Protein AF-A0A7J0F1F8-F1 (afdb_monomer)

Structure (mmCIF, N/CA/C/O backbone):
data_AF-A0A7J0F1F8-F1
#
_entry.id   AF-A0A7J0F1F8-F1
#
loop_
_atom_site.group_PDB
_atom_site.id
_atom_site.type_symbol
_atom_site.label_atom_id
_atom_site.label_alt_id
_atom_site.label_comp_id
_atom_site.label_asym_id
_atom_site.label_entity_id
_atom_site.label_seq_id
_atom_site.pdbx_PDB_ins_code
_atom_site.Cartn_x
_atom_site.Cartn_y
_atom_site.Car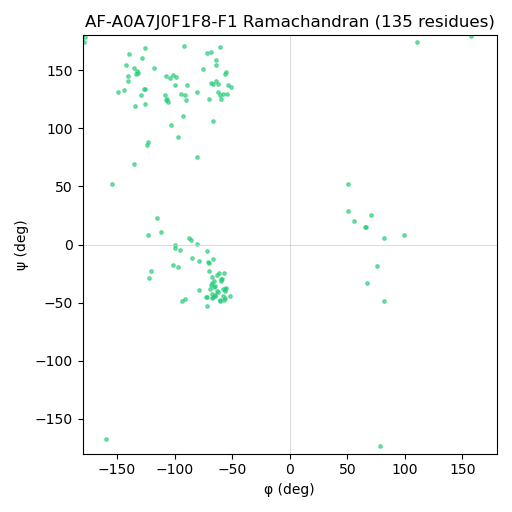tn_z
_atom_site.occupancy
_atom_site.B_iso_or_equiv
_atom_site.auth_seq_id
_atom_site.auth_comp_id
_atom_site.auth_asym_id
_atom_site.auth_atom_id
_atom_site.pdbx_PDB_model_num
ATOM 1 N N . MET A 1 1 ? -18.166 10.827 -2.303 1.00 47.97 1 MET A N 1
ATOM 2 C CA . MET A 1 1 ? -17.535 10.725 -0.967 1.00 47.97 1 MET A CA 1
ATOM 3 C C . MET A 1 1 ? -18.481 9.988 -0.042 1.00 47.97 1 MET A C 1
ATOM 5 O O . MET A 1 1 ? -19.527 10.533 0.296 1.00 47.97 1 MET A O 1
ATOM 9 N N . ASN A 1 2 ? -18.142 8.751 0.322 1.00 54.84 2 ASN A N 1
ATOM 10 C CA . ASN A 1 2 ? -18.871 8.015 1.351 1.00 54.84 2 ASN A CA 1
ATOM 11 C C . ASN A 1 2 ? -18.641 8.718 2.692 1.00 54.84 2 ASN A C 1
ATOM 13 O O . ASN A 1 2 ? -17.544 8.684 3.240 1.00 54.84 2 ASN A O 1
ATOM 17 N N . LYS A 1 3 ? -19.668 9.416 3.181 1.00 61.44 3 LYS A N 1
ATOM 18 C CA . LYS A 1 3 ? -19.647 10.124 4.464 1.00 61.44 3 LYS A CA 1
ATOM 19 C C . LYS A 1 3 ? -19.903 9.128 5.596 1.00 61.44 3 LYS A C 1
ATOM 21 O O . LYS A 1 3 ? -21.014 9.059 6.110 1.00 61.44 3 LYS A O 1
ATOM 26 N N . GLY A 1 4 ? -18.910 8.313 5.932 1.00 70.19 4 GLY A N 1
ATOM 27 C CA . GLY A 1 4 ? -18.932 7.562 7.188 1.00 70.19 4 GLY A CA 1
ATOM 28 C C . GLY A 1 4 ? -18.236 8.329 8.312 1.00 70.19 4 GLY A C 1
ATOM 29 O O . GLY A 1 4 ? -17.612 9.365 8.081 1.00 70.19 4 GLY A O 1
ATOM 30 N N . TYR A 1 5 ? -18.366 7.822 9.535 1.00 77.88 5 TYR A N 1
ATOM 31 C CA . TYR A 1 5 ? -17.696 8.380 10.707 1.00 77.88 5 TYR A CA 1
ATOM 32 C C . TYR A 1 5 ? -16.207 8.026 10.716 1.00 77.88 5 TYR A C 1
ATOM 34 O O . TYR A 1 5 ? -15.800 6.967 10.223 1.00 77.88 5 TYR A O 1
ATOM 42 N N . LYS A 1 6 ? -15.403 8.900 11.327 1.00 82.44 6 LYS A N 1
ATOM 43 C CA . LYS A 1 6 ? -14.001 8.613 11.640 1.00 82.44 6 LYS A CA 1
ATOM 44 C C . LYS A 1 6 ? -13.901 7.353 12.488 1.00 82.44 6 LYS A C 1
ATOM 46 O O . LYS A 1 6 ? -14.765 7.100 13.325 1.00 82.44 6 LYS A O 1
ATOM 51 N N . GLN A 1 7 ? -12.833 6.582 12.321 1.00 83.88 7 GLN A N 1
ATOM 52 C CA . GLN A 1 7 ? -12.625 5.303 13.005 1.00 83.88 7 GLN A CA 1
ATOM 53 C C . GLN A 1 7 ? -12.805 5.427 14.521 1.00 83.88 7 GLN A C 1
ATOM 55 O O . GLN A 1 7 ? -13.474 4.604 15.129 1.00 83.88 7 GLN A O 1
ATOM 60 N N . VAL A 1 8 ? -12.240 6.478 15.120 1.00 80.94 8 VAL A N 1
ATOM 61 C CA . VAL A 1 8 ? -12.278 6.713 16.574 1.00 80.94 8 VAL A CA 1
ATOM 62 C C . VAL A 1 8 ? -13.685 7.083 17.069 1.00 80.94 8 VAL A C 1
ATOM 64 O O . VAL A 1 8 ? -14.004 6.903 18.241 1.00 80.94 8 VAL A O 1
ATOM 67 N N . GLU A 1 9 ? -14.533 7.597 16.181 1.00 85.25 9 GLU A N 1
ATOM 68 C CA . GLU A 1 9 ? -15.872 8.102 16.495 1.00 85.25 9 GLU A CA 1
ATOM 69 C C . GLU A 1 9 ? -16.974 7.097 16.132 1.00 85.25 9 GLU A C 1
ATOM 71 O O . GLU A 1 9 ? -18.096 7.219 16.618 1.00 85.25 9 GLU A O 1
ATOM 76 N N . ALA A 1 10 ? -16.669 6.102 15.294 1.00 85.06 10 ALA A N 1
ATOM 77 C CA . ALA A 1 10 ? -17.667 5.233 14.683 1.00 85.06 10 ALA A CA 1
ATOM 78 C C . ALA A 1 10 ? -18.434 4.365 15.695 1.00 85.06 10 ALA A C 1
ATOM 80 O O . ALA A 1 10 ? -19.654 4.248 15.579 1.00 85.06 10 ALA A O 1
ATOM 81 N N . ALA A 1 11 ? -17.753 3.746 16.671 1.00 87.94 11 ALA A N 1
ATOM 82 C CA . ALA A 1 11 ? -18.395 2.816 17.608 1.00 87.94 11 ALA A CA 1
ATOM 83 C C . ALA A 1 11 ? -17.693 2.675 18.985 1.00 87.94 11 ALA A C 1
ATOM 85 O O . ALA A 1 11 ? -17.492 1.555 19.459 1.00 87.94 11 ALA A O 1
ATOM 86 N N . PRO A 1 12 ? -17.393 3.768 19.714 1.00 87.62 12 PRO A N 1
ATOM 87 C CA . PRO A 1 12 ? -16.544 3.732 20.917 1.00 87.62 12 PRO A CA 1
ATOM 88 C C . PRO A 1 12 ? -17.053 2.815 22.047 1.00 87.62 12 PRO A C 1
ATOM 90 O O . PRO A 1 12 ? -16.263 2.264 22.815 1.00 87.62 12 PRO A O 1
ATOM 93 N N . ILE A 1 13 ? -18.372 2.633 22.164 1.00 90.62 13 ILE A N 1
ATOM 94 C CA . ILE A 1 13 ? -18.974 1.727 23.156 1.00 90.62 13 ILE A CA 1
ATOM 95 C C . ILE A 1 13 ? -18.754 0.260 22.754 1.00 90.62 13 ILE A C 1
ATOM 97 O O . ILE A 1 13 ? -18.360 -0.553 23.592 1.00 90.62 13 ILE A O 1
ATOM 101 N N . LEU A 1 14 ? -18.971 -0.079 21.478 1.00 89.75 14 LEU A N 1
ATOM 102 C CA . LEU A 1 14 ? -18.782 -1.442 20.968 1.00 89.75 14 LEU A CA 1
ATOM 103 C C . LEU A 1 14 ? -17.299 -1.820 20.943 1.00 89.75 14 LEU A C 1
ATOM 105 O O . LEU A 1 14 ? -16.957 -2.929 21.346 1.00 89.75 14 LEU A O 1
ATOM 109 N N . ASP A 1 15 ? -16.417 -0.883 20.599 1.00 89.31 15 ASP A N 1
ATOM 110 C CA . ASP A 1 15 ? -14.963 -1.065 20.653 1.00 89.31 15 ASP A CA 1
ATOM 111 C C . ASP A 1 15 ? -14.490 -1.474 22.050 1.00 89.31 15 ASP A C 1
ATOM 113 O O . ASP A 1 15 ? -13.605 -2.318 22.203 1.00 89.31 15 ASP A O 1
ATOM 117 N N . ARG A 1 16 ? -15.108 -0.906 23.092 1.00 88.25 16 ARG A N 1
ATOM 118 C CA . ARG A 1 16 ? -14.771 -1.208 24.486 1.00 88.25 16 ARG A CA 1
ATOM 119 C C . ARG A 1 16 ? -15.373 -2.528 24.973 1.00 88.25 16 ARG A C 1
ATOM 121 O O . ARG A 1 16 ? -14.720 -3.244 25.732 1.00 88.25 16 ARG A O 1
ATOM 128 N N . ILE A 1 17 ? -16.608 -2.842 24.585 1.00 91.19 17 ILE A N 1
ATOM 129 C CA . ILE A 1 17 ? -17.352 -3.988 25.135 1.00 91.19 17 ILE A CA 1
ATOM 130 C C . ILE A 1 17 ? -17.130 -5.261 24.311 1.00 91.19 17 ILE A C 1
ATOM 132 O O . ILE A 1 17 ? -16.875 -6.319 24.879 1.00 91.19 17 ILE A O 1
ATOM 136 N N . VAL A 1 18 ? -17.225 -5.163 22.985 1.00 91.06 18 VAL A N 1
ATOM 137 C CA . VAL A 1 18 ? -17.231 -6.309 22.064 1.00 91.06 18 VAL A CA 1
ATOM 138 C C . VAL A 1 18 ? -15.823 -6.611 21.556 1.00 91.06 18 VAL A C 1
ATOM 140 O O . VAL A 1 18 ? -15.379 -7.757 21.609 1.00 91.06 18 VAL A O 1
ATOM 143 N N . PHE A 1 19 ? -15.100 -5.587 21.099 1.00 91.56 19 PHE A N 1
ATOM 144 C CA . PHE A 1 19 ? -13.833 -5.771 20.380 1.00 91.56 19 PHE A CA 1
ATOM 145 C C . PHE A 1 19 ? -12.584 -5.678 21.267 1.00 91.56 19 PHE A C 1
ATOM 147 O O . PHE A 1 19 ? -11.482 -5.977 20.811 1.00 91.56 19 PHE A O 1
ATOM 154 N N . SER A 1 20 ? -12.732 -5.359 22.557 1.00 89.62 20 SER A N 1
ATOM 155 C CA . SER A 1 20 ? -11.603 -5.245 23.493 1.00 89.62 20 SER A CA 1
ATOM 156 C C . SER A 1 20 ? -10.760 -6.516 23.573 1.00 89.62 20 SER A C 1
ATOM 158 O O . SER A 1 20 ? -9.538 -6.431 23.556 1.00 89.62 20 SER A O 1
ATOM 160 N N . LYS A 1 21 ? -11.378 -7.703 23.562 1.00 92.25 21 LYS A N 1
ATOM 161 C CA . LYS A 1 21 ? -10.637 -8.978 23.545 1.00 92.25 21 LYS A CA 1
ATOM 162 C C . LYS A 1 21 ? -9.781 -9.148 22.288 1.00 92.25 21 LYS A C 1
ATOM 164 O O . LYS A 1 21 ? -8.648 -9.608 22.387 1.00 92.25 21 LYS A O 1
ATOM 169 N N . VAL A 1 22 ? -10.308 -8.769 21.122 1.00 92.44 22 VAL A N 1
ATOM 170 C CA . VAL A 1 22 ? -9.575 -8.847 19.848 1.00 92.44 22 VAL A CA 1
ATOM 171 C C . VAL A 1 22 ? -8.425 -7.844 19.850 1.00 92.44 22 VAL A C 1
ATOM 173 O O . VAL A 1 22 ? -7.287 -8.207 19.558 1.00 92.44 22 VAL A O 1
ATOM 176 N N . LYS A 1 23 ? -8.685 -6.607 20.276 1.00 90.94 23 LYS A N 1
ATOM 177 C CA . LYS A 1 23 ? -7.660 -5.576 20.435 1.00 90.94 23 LYS A CA 1
ATOM 178 C C . LYS A 1 23 ? -6.524 -6.020 21.364 1.00 90.94 23 LYS A C 1
ATOM 180 O O . LYS A 1 23 ? -5.360 -5.872 21.002 1.00 90.94 23 LYS A O 1
ATOM 185 N N . GLU A 1 24 ? -6.839 -6.605 22.521 1.00 93.69 24 GLU A N 1
ATOM 186 C CA . GLU A 1 24 ? -5.831 -7.138 23.448 1.00 93.69 24 GLU A CA 1
ATOM 187 C C . GLU A 1 24 ? -5.068 -8.329 22.853 1.00 93.69 24 GLU A C 1
ATOM 189 O O . GLU A 1 24 ? -3.855 -8.415 23.026 1.00 93.69 24 GLU A O 1
ATOM 194 N N . SER A 1 25 ? -5.725 -9.198 22.073 1.00 93.88 25 SER A N 1
ATOM 195 C CA . SER A 1 25 ? -5.042 -10.307 21.384 1.00 93.88 25 SER A CA 1
ATOM 196 C C . SER A 1 25 ? -4.005 -9.841 20.350 1.00 93.88 25 SER A C 1
ATOM 198 O O . SER A 1 25 ? -3.019 -10.532 20.116 1.00 93.88 25 SER A O 1
ATOM 200 N N . LEU A 1 26 ? -4.186 -8.640 19.786 1.00 93.50 26 LEU A N 1
ATOM 201 C CA . LEU A 1 26 ? -3.226 -7.969 18.902 1.00 93.50 26 LEU A CA 1
ATOM 202 C C . LEU A 1 26 ? -2.185 -7.127 19.674 1.00 93.50 26 LEU A C 1
ATOM 204 O O . LEU A 1 26 ? -1.392 -6.416 19.061 1.00 93.50 26 LEU A O 1
ATOM 208 N N . GLY A 1 27 ? -2.181 -7.171 21.011 1.00 93.94 27 GLY A N 1
ATOM 209 C CA . GLY A 1 27 ? -1.240 -6.448 21.876 1.00 93.94 27 GLY A CA 1
ATOM 210 C C . GLY A 1 27 ? -1.770 -5.138 22.477 1.00 93.94 27 GLY A C 1
ATOM 211 O O . GLY A 1 27 ? -0.998 -4.370 23.050 1.00 93.94 27 GLY A O 1
ATOM 212 N N . GLY A 1 28 ? -3.061 -4.828 22.325 1.00 91.62 28 GLY A N 1
ATOM 213 C CA . GLY A 1 28 ? -3.764 -3.747 23.040 1.00 91.62 28 GLY A CA 1
ATOM 214 C C . GLY A 1 28 ? -3.478 -2.317 22.555 1.00 91.62 28 GLY A C 1
ATOM 215 O O . GLY A 1 28 ? -4.255 -1.396 22.815 1.00 91.62 28 GLY A O 1
ATOM 216 N N . LYS A 1 29 ? -2.380 -2.099 21.820 1.00 93.00 29 LYS A N 1
ATOM 217 C CA . LYS A 1 29 ? -1.906 -0.765 21.395 1.00 93.00 29 LYS A CA 1
ATOM 218 C C . LYS A 1 29 ? -1.745 -0.593 19.884 1.00 93.00 29 LYS A C 1
ATOM 220 O O . LYS A 1 29 ? -1.227 0.436 19.449 1.00 93.00 29 LYS A O 1
ATOM 225 N N . VAL A 1 30 ? -2.182 -1.563 19.083 1.00 93.88 30 VAL A N 1
ATOM 226 C CA . VAL A 1 30 ? -2.176 -1.439 17.619 1.00 93.88 30 VAL A CA 1
ATOM 227 C C . VAL A 1 30 ? -3.094 -0.291 17.203 1.00 93.88 30 VAL A C 1
ATOM 229 O O . VAL A 1 30 ? -4.222 -0.172 17.673 1.00 93.88 30 VAL A O 1
ATOM 232 N N . ARG A 1 31 ? -2.576 0.584 16.338 1.00 91.94 31 ARG A N 1
ATOM 233 C CA . ARG A 1 31 ? -3.291 1.757 15.801 1.00 91.94 31 ARG A CA 1
ATOM 234 C C . ARG A 1 31 ? -3.400 1.733 14.281 1.00 91.94 31 ARG A C 1
ATOM 236 O O . ARG A 1 31 ? -4.272 2.392 13.722 1.00 91.94 31 ARG A O 1
ATOM 243 N N . LEU A 1 32 ? -2.501 0.997 13.638 1.00 94.69 32 LEU A N 1
ATOM 244 C CA . LEU A 1 32 ? -2.341 0.927 12.200 1.00 94.69 32 LEU A CA 1
ATOM 245 C C . LEU A 1 32 ? -1.963 -0.502 11.819 1.00 94.69 32 LEU A C 1
ATOM 247 O O . LEU A 1 32 ? -1.066 -1.083 12.428 1.00 94.69 32 LEU A O 1
ATOM 251 N N . ILE A 1 33 ? -2.633 -1.030 10.809 1.00 95.88 33 ILE A N 1
ATOM 252 C CA . ILE A 1 33 ? -2.334 -2.295 10.155 1.00 95.88 33 ILE A CA 1
ATOM 253 C C . ILE A 1 33 ? -2.196 -1.971 8.670 1.00 95.88 33 ILE A C 1
ATOM 255 O O . ILE A 1 33 ? -3.126 -1.447 8.058 1.00 95.88 33 ILE A O 1
ATOM 259 N N . LEU A 1 34 ? -1.029 -2.261 8.105 1.00 96.19 34 LEU A N 1
ATOM 260 C CA . LEU A 1 34 ? -0.765 -2.100 6.682 1.00 96.19 34 LEU A CA 1
ATOM 261 C C . LEU A 1 34 ? -0.740 -3.483 6.031 1.00 96.19 34 LEU A C 1
ATOM 263 O O . LEU A 1 34 ? 0.026 -4.350 6.446 1.00 96.19 34 LEU A O 1
ATOM 267 N N . SER A 1 35 ? -1.590 -3.681 5.030 1.00 95.94 35 SER A N 1
ATOM 268 C CA . SER A 1 35 ? -1.617 -4.866 4.177 1.00 95.94 35 SER A CA 1
ATOM 269 C C . SER A 1 35 ? -0.998 -4.531 2.821 1.00 95.94 35 SER A C 1
ATOM 271 O O . SER A 1 35 ? -1.166 -3.421 2.322 1.00 95.94 35 SER A O 1
ATOM 273 N N . GLY A 1 36 ? -0.276 -5.477 2.232 1.00 95.12 36 GLY A N 1
ATOM 274 C CA . GLY A 1 36 ? 0.330 -5.334 0.911 1.00 95.12 36 GLY A CA 1
ATOM 275 C C . GLY A 1 36 ? 0.646 -6.697 0.304 1.00 95.12 36 GLY A C 1
ATOM 276 O O . GLY A 1 36 ? 0.186 -7.719 0.813 1.00 95.12 36 GLY A O 1
ATOM 277 N N . ALA A 1 37 ? 1.437 -6.705 -0.771 1.00 91.88 37 ALA A N 1
ATOM 278 C CA . ALA A 1 37 ? 1.807 -7.869 -1.591 1.00 91.88 37 ALA A CA 1
ATOM 279 C C . ALA A 1 37 ? 0.668 -8.515 -2.406 1.00 91.88 37 ALA A C 1
ATOM 281 O O . ALA A 1 37 ? 0.919 -8.992 -3.508 1.00 91.88 37 ALA A O 1
ATOM 282 N N . ALA A 1 38 ? -0.571 -8.513 -1.914 1.00 94.12 38 ALA A N 1
ATOM 283 C CA . ALA A 1 38 ? -1.731 -9.020 -2.642 1.00 94.12 38 ALA A CA 1
ATOM 284 C C . ALA A 1 38 ? -2.979 -8.154 -2.390 1.00 94.12 38 ALA A C 1
ATOM 286 O O . ALA A 1 38 ? -3.077 -7.534 -1.327 1.00 94.12 38 ALA A O 1
ATOM 287 N N . PRO A 1 39 ? -3.953 -8.127 -3.324 1.00 94.31 39 PRO A N 1
ATOM 288 C CA . PRO A 1 39 ? -5.208 -7.411 -3.121 1.00 94.31 39 PRO A CA 1
ATOM 289 C C . PRO A 1 39 ? -5.972 -7.934 -1.900 1.00 94.31 39 PRO A C 1
ATOM 291 O O . PRO A 1 39 ? -6.293 -9.122 -1.816 1.00 94.31 39 PRO A O 1
ATOM 294 N N . LEU A 1 40 ? -6.316 -7.041 -0.971 1.00 95.44 40 LEU A N 1
ATOM 295 C CA . LEU A 1 40 ? -7.189 -7.359 0.154 1.00 95.44 40 LEU A CA 1
ATOM 296 C C . LEU A 1 40 ? -8.642 -7.083 -0.241 1.00 95.44 40 LEU A C 1
ATOM 298 O O . LEU A 1 40 ? -9.000 -5.975 -0.647 1.00 95.44 40 LEU A O 1
ATOM 302 N N . ALA A 1 41 ? -9.501 -8.093 -0.107 1.00 96.31 41 ALA A N 1
ATOM 303 C CA . ALA A 1 41 ? -10.916 -7.934 -0.408 1.00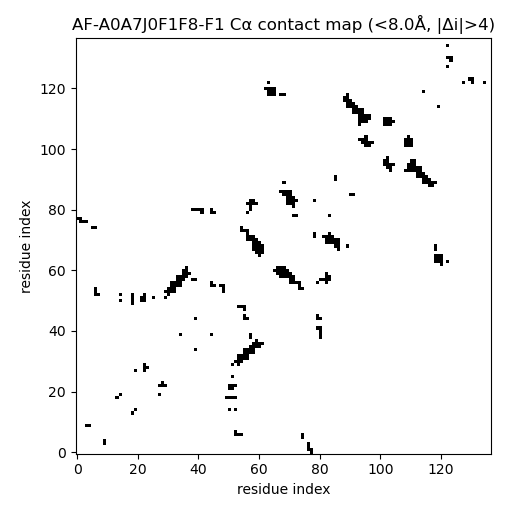 96.31 41 ALA A CA 1
ATOM 304 C C . ALA A 1 41 ? -11.561 -6.895 0.528 1.00 96.31 41 ALA A C 1
ATOM 306 O O . ALA A 1 41 ? -11.334 -6.902 1.739 1.00 96.31 41 ALA A O 1
ATOM 307 N N . THR A 1 42 ? -12.422 -6.039 -0.023 1.00 94.94 42 THR A N 1
ATOM 308 C CA . THR A 1 42 ? -13.049 -4.910 0.692 1.00 94.94 42 THR A CA 1
ATOM 309 C C . THR A 1 42 ? -13.787 -5.327 1.963 1.00 94.94 42 THR A C 1
ATOM 311 O O . THR A 1 42 ? -13.735 -4.625 2.977 1.00 94.94 42 THR A O 1
ATOM 314 N N . TYR A 1 43 ? -14.451 -6.487 1.943 1.00 95.12 43 TYR A N 1
ATOM 315 C CA . TYR A 1 43 ? -15.146 -7.020 3.115 1.00 95.12 43 TYR A CA 1
ATOM 316 C C . TYR A 1 43 ? -14.170 -7.440 4.224 1.00 95.12 43 TYR A C 1
ATOM 318 O O . TYR A 1 43 ? -14.474 -7.243 5.398 1.00 95.12 43 TYR A O 1
ATOM 326 N N . VAL A 1 44 ? -12.988 -7.963 3.870 1.00 95.81 44 VAL A N 1
ATOM 327 C CA . VAL A 1 44 ? -11.939 -8.334 4.832 1.00 95.81 44 VAL A CA 1
ATOM 328 C C . VAL A 1 44 ? -11.307 -7.081 5.422 1.00 95.81 44 VAL A C 1
ATOM 330 O O . VAL A 1 44 ? -11.168 -6.990 6.638 1.00 95.81 44 VAL A O 1
ATOM 333 N N . GLU A 1 45 ? -10.982 -6.091 4.587 1.00 94.69 45 GLU A N 1
ATOM 334 C CA . GLU A 1 45 ? -10.442 -4.803 5.035 1.00 94.69 45 GLU A CA 1
ATOM 335 C C . GLU A 1 45 ? -11.388 -4.118 6.034 1.00 94.69 45 GLU A C 1
ATOM 337 O O . GLU A 1 45 ? -10.978 -3.728 7.129 1.00 94.69 45 GLU A O 1
ATOM 342 N N . THR A 1 46 ? -12.680 -4.056 5.699 1.00 92.31 46 THR A N 1
ATOM 343 C CA . THR A 1 46 ? -13.711 -3.460 6.560 1.00 92.31 46 THR A CA 1
ATOM 344 C C . THR A 1 46 ? -13.885 -4.252 7.858 1.00 92.31 46 THR A C 1
ATOM 346 O O . THR A 1 46 ? -13.952 -3.665 8.938 1.00 92.31 46 THR A O 1
ATOM 349 N N . PHE A 1 47 ? -13.917 -5.586 7.777 1.00 93.50 47 PHE A N 1
ATOM 350 C CA . PHE A 1 47 ? -14.015 -6.459 8.947 1.00 93.50 47 PHE A CA 1
ATOM 351 C C . PHE A 1 47 ? -12.833 -6.266 9.902 1.00 93.50 47 PHE A C 1
ATOM 353 O O . PHE A 1 47 ? -13.037 -6.072 11.100 1.00 93.50 47 PHE A O 1
ATOM 360 N N . LEU A 1 48 ? -11.603 -6.264 9.380 1.00 94.00 48 LEU A N 1
ATOM 361 C CA . LEU A 1 48 ? -10.398 -6.061 10.182 1.00 94.00 48 LEU A CA 1
ATOM 362 C C . LEU A 1 48 ? -10.380 -4.671 10.817 1.00 94.00 48 LEU A C 1
ATOM 364 O O . LEU A 1 48 ? -10.020 -4.555 11.986 1.00 94.00 48 LEU A O 1
ATOM 368 N N . ARG A 1 49 ? -10.810 -3.630 10.094 1.00 91.75 49 ARG A N 1
ATOM 369 C CA . ARG A 1 49 ? -10.910 -2.258 10.617 1.00 91.75 49 ARG A CA 1
ATOM 370 C C . ARG A 1 49 ? -11.813 -2.187 11.847 1.00 91.75 49 ARG A C 1
ATOM 372 O O . ARG A 1 49 ? -11.459 -1.547 12.833 1.00 91.75 49 ARG A O 1
ATOM 379 N N . VAL A 1 50 ? -12.961 -2.859 11.807 1.00 91.50 50 VAL A N 1
ATOM 380 C CA . VAL A 1 50 ? -13.903 -2.898 12.935 1.00 91.50 50 VAL A CA 1
ATOM 381 C C . VAL A 1 50 ? -13.347 -3.752 14.077 1.00 91.50 50 VAL A C 1
ATOM 383 O O . VAL A 1 50 ? -13.225 -3.276 15.199 1.00 91.50 50 VAL A O 1
ATOM 386 N N . MET A 1 51 ? -12.944 -4.991 13.793 1.00 92.56 51 MET A N 1
ATOM 387 C CA . MET A 1 51 ? -12.549 -5.959 14.825 1.00 92.56 51 MET A CA 1
ATOM 388 C C . MET A 1 51 ? -11.260 -5.581 15.561 1.00 92.56 51 MET A C 1
ATOM 390 O O . MET A 1 51 ? -11.117 -5.887 16.741 1.00 92.56 51 MET A O 1
ATOM 394 N N . SER A 1 52 ? -10.309 -4.941 14.876 1.00 92.81 52 SER A N 1
ATOM 395 C CA . SER A 1 52 ? -9.028 -4.536 15.474 1.00 92.81 52 SER A CA 1
ATOM 396 C C . SER A 1 52 ? -9.087 -3.191 16.201 1.00 92.81 52 SER A C 1
ATOM 398 O O . SER A 1 52 ? -8.131 -2.831 16.889 1.00 92.81 52 SER A O 1
ATOM 400 N N . CYS A 1 53 ? -10.175 -2.429 16.035 1.00 92.25 53 CYS A N 1
ATOM 401 C CA . CYS A 1 53 ? -10.280 -1.031 16.461 1.00 92.25 53 CYS A CA 1
ATOM 402 C C . CYS A 1 53 ? -9.105 -0.155 15.970 1.00 92.25 53 CYS A C 1
ATOM 404 O O . CYS A 1 53 ? -8.727 0.813 16.634 1.00 92.25 53 CYS A O 1
ATOM 406 N N . ALA A 1 54 ? -8.508 -0.498 14.826 1.00 92.75 54 ALA A N 1
ATOM 407 C CA . ALA A 1 54 ? -7.335 0.157 14.260 1.00 92.75 54 ALA A CA 1
ATOM 408 C C . ALA A 1 54 ? -7.583 0.558 12.801 1.00 92.75 54 ALA A C 1
ATOM 410 O O . ALA A 1 54 ? -8.472 0.036 12.127 1.00 92.75 54 ALA A O 1
ATOM 411 N N . HIS A 1 55 ? -6.783 1.494 12.291 1.00 93.69 55 HIS A N 1
ATOM 412 C CA . HIS A 1 55 ? -6.803 1.793 10.865 1.00 93.69 55 HIS A CA 1
ATOM 413 C C . HIS A 1 55 ? -6.201 0.615 10.101 1.00 93.69 55 HIS A C 1
ATOM 415 O O . HIS A 1 55 ? -5.069 0.225 10.374 1.00 93.69 55 HIS A O 1
ATOM 421 N N . VAL A 1 56 ? -6.944 0.075 9.140 1.00 94.81 56 VAL A N 1
ATOM 422 C CA . VAL A 1 56 ? -6.453 -0.935 8.200 1.00 94.81 56 VAL A CA 1
ATOM 423 C C . VAL A 1 56 ? -6.326 -0.261 6.848 1.00 94.81 56 VAL A C 1
ATOM 425 O O . VAL A 1 56 ? -7.258 0.418 6.425 1.00 94.81 56 VAL A O 1
ATOM 428 N N . LEU A 1 57 ? -5.159 -0.393 6.229 1.00 96.00 57 LEU A N 1
ATOM 429 C CA . LEU A 1 57 ? -4.814 0.251 4.968 1.00 96.00 57 LEU A CA 1
ATOM 430 C C . LEU A 1 57 ? -4.190 -0.765 4.030 1.00 96.00 57 LEU A C 1
ATOM 432 O O . LEU A 1 57 ? -3.488 -1.672 4.482 1.00 96.00 57 LEU A O 1
ATOM 436 N N . GLN A 1 58 ? -4.387 -0.566 2.732 1.00 96.94 58 GLN A N 1
ATOM 437 C CA . GLN A 1 58 ? -3.622 -1.264 1.710 1.00 96.94 58 GLN A CA 1
ATOM 438 C C . GLN A 1 58 ? -2.489 -0.371 1.202 1.00 96.94 58 GLN A C 1
ATOM 440 O O . GLN A 1 58 ? -2.636 0.848 1.084 1.00 96.94 58 GLN A O 1
ATOM 445 N N . GLY A 1 59 ? -1.358 -0.990 0.901 1.00 96.62 59 GLY A N 1
ATOM 446 C CA . GLY A 1 59 ? -0.260 -0.397 0.161 1.00 96.62 59 GLY A CA 1
ATOM 447 C C . GLY A 1 59 ? 0.242 -1.381 -0.882 1.00 96.62 59 GLY A C 1
ATOM 448 O O . GLY A 1 59 ? 0.115 -2.595 -0.724 1.00 96.62 59 GLY A O 1
ATOM 449 N N . SER A 1 60 ? 0.798 -0.850 -1.962 1.00 96.19 60 SER A N 1
ATOM 450 C CA . SER A 1 60 ? 1.350 -1.661 -3.042 1.00 96.19 60 SER A CA 1
ATOM 451 C C . SER A 1 60 ? 2.727 -1.170 -3.424 1.00 96.19 60 SER A C 1
ATOM 453 O O . SER A 1 60 ? 3.022 0.024 -3.374 1.00 96.19 60 SER A O 1
ATOM 455 N N . GLY A 1 61 ? 3.554 -2.114 -3.827 1.00 94.88 61 GLY A N 1
ATOM 456 C CA . GLY A 1 61 ? 4.882 -1.902 -4.354 1.00 94.88 61 GLY A CA 1
ATOM 457 C C . GLY A 1 61 ? 5.472 -3.250 -4.728 1.00 94.88 61 GLY A C 1
ATOM 458 O O . GLY A 1 61 ? 4.869 -4.302 -4.495 1.00 94.88 61 GLY A O 1
ATOM 459 N N . PHE A 1 62 ? 6.644 -3.192 -5.327 1.00 93.75 62 PHE A N 1
ATOM 460 C CA . PHE A 1 62 ? 7.327 -4.338 -5.888 1.00 93.75 62 PHE A CA 1
ATOM 461 C C . PHE A 1 62 ? 8.733 -4.442 -5.302 1.00 93.75 62 PHE A C 1
ATOM 463 O O . PHE A 1 62 ? 9.233 -3.529 -4.629 1.00 93.75 62 PHE A O 1
ATOM 470 N N . THR A 1 63 ? 9.388 -5.567 -5.562 1.00 95.50 63 THR A N 1
ATOM 471 C CA . THR A 1 63 ? 10.815 -5.735 -5.274 1.00 95.50 63 THR A CA 1
ATOM 472 C C . THR A 1 63 ? 11.644 -4.676 -5.999 1.00 95.50 63 THR A C 1
ATOM 474 O O . THR A 1 63 ? 12.549 -4.086 -5.414 1.00 95.50 63 THR A O 1
ATOM 477 N N . GLU A 1 64 ? 11.248 -4.357 -7.226 1.00 95.69 64 GLU A N 1
ATOM 478 C CA . GLU A 1 64 ? 11.853 -3.383 -8.131 1.00 95.69 64 GLU A CA 1
ATOM 479 C C . GLU A 1 64 ? 11.626 -1.936 -7.669 1.00 95.69 64 GLU A C 1
ATOM 481 O O . GLU A 1 64 ? 12.320 -1.034 -8.127 1.00 95.69 64 GLU A O 1
ATOM 486 N N . THR A 1 65 ? 10.695 -1.698 -6.738 1.00 94.81 65 THR A N 1
ATOM 487 C CA . THR A 1 65 ? 10.378 -0.367 -6.193 1.00 94.81 65 THR A CA 1
ATOM 488 C C . THR A 1 65 ? 10.710 -0.240 -4.704 1.00 94.81 65 THR A C 1
ATOM 490 O O . THR A 1 65 ? 10.087 0.557 -4.001 1.00 94.81 65 THR A O 1
ATOM 493 N N . CYS A 1 66 ? 11.617 -1.071 -4.182 1.00 92.81 66 CYS A N 1
ATOM 494 C CA . CYS A 1 66 ? 12.035 -1.049 -2.776 1.00 92.81 66 CYS A CA 1
ATOM 495 C C . CYS A 1 66 ? 10.849 -1.066 -1.786 1.00 92.81 66 CYS A C 1
ATOM 497 O O . CYS A 1 66 ? 10.767 -0.252 -0.865 1.00 92.81 66 CYS A O 1
ATOM 499 N N . ALA A 1 67 ? 9.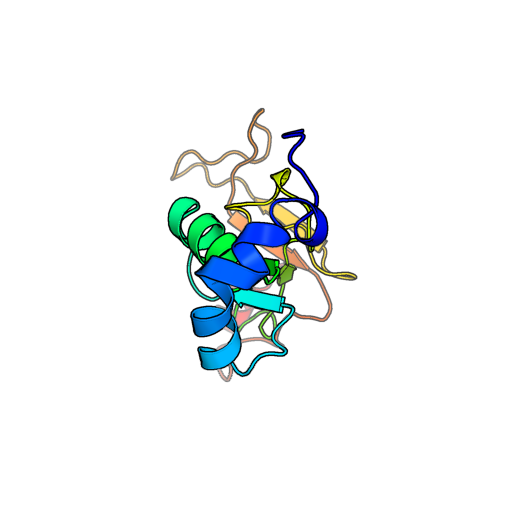946 -2.033 -1.976 1.00 90.19 67 ALA A N 1
ATOM 500 C CA . ALA A 1 67 ? 8.777 -2.362 -1.153 1.00 90.19 67 ALA A CA 1
ATOM 501 C C . ALA A 1 67 ? 7.507 -1.524 -1.367 1.00 90.19 67 ALA A C 1
ATOM 503 O O . ALA A 1 67 ? 6.435 -2.112 -1.483 1.00 90.19 67 ALA A O 1
ATOM 504 N N . GLY A 1 68 ? 7.574 -0.191 -1.387 1.00 91.69 68 GLY A N 1
ATOM 505 C CA . GLY A 1 68 ? 6.372 0.652 -1.367 1.00 91.69 68 GLY A CA 1
ATOM 506 C C . GLY A 1 68 ? 6.353 1.708 -2.462 1.00 91.69 68 GLY A C 1
ATOM 507 O O . GLY A 1 68 ? 7.281 2.500 -2.572 1.00 91.69 68 GLY A O 1
ATOM 508 N N . SER A 1 69 ? 5.258 1.771 -3.217 1.00 96.25 69 SER A N 1
ATOM 509 C CA . SER A 1 69 ? 4.991 2.833 -4.199 1.00 96.25 69 SER A CA 1
ATOM 510 C C . SER A 1 69 ? 3.686 3.572 -3.918 1.00 96.25 69 SER A C 1
ATOM 512 O O . SER A 1 69 ? 3.594 4.761 -4.206 1.00 96.25 69 SER A O 1
ATOM 514 N N . PHE A 1 70 ? 2.705 2.899 -3.310 1.00 97.00 70 PHE A N 1
ATOM 515 C CA . PHE A 1 70 ? 1.382 3.434 -2.988 1.00 97.00 70 PHE A CA 1
ATOM 516 C C . PHE A 1 70 ? 1.001 3.090 -1.556 1.00 97.00 70 PHE A C 1
ATOM 518 O O . PHE A 1 70 ? 1.337 2.009 -1.062 1.00 97.00 70 PHE A O 1
ATOM 525 N N . VAL A 1 71 ? 0.263 3.985 -0.902 1.00 96.88 71 VAL A N 1
ATOM 526 C CA . VAL A 1 71 ? -0.352 3.690 0.396 1.00 96.88 71 VAL A CA 1
ATOM 527 C C . VAL A 1 71 ? -1.653 4.462 0.580 1.00 96.88 71 VAL A C 1
ATOM 529 O O . VAL A 1 71 ? -1.712 5.677 0.374 1.00 96.88 71 VAL A O 1
ATOM 532 N N . ALA A 1 72 ? -2.711 3.767 1.000 1.00 96.44 72 ALA A N 1
ATOM 533 C CA . ALA A 1 72 ? -3.972 4.392 1.379 1.00 96.44 72 ALA A CA 1
ATOM 534 C C . ALA A 1 72 ? -3.794 5.302 2.603 1.00 96.44 72 ALA A C 1
ATOM 536 O O . ALA A 1 72 ? -2.896 5.119 3.426 1.00 96.44 72 ALA A O 1
ATOM 537 N N . ARG A 1 73 ? -4.662 6.308 2.744 1.00 94.38 73 ARG A N 1
ATOM 538 C CA . ARG A 1 73 ? -4.591 7.244 3.872 1.00 94.38 73 ARG A CA 1
ATOM 539 C C . ARG A 1 73 ? -5.409 6.734 5.063 1.00 94.38 73 ARG A C 1
ATOM 541 O O . ARG A 1 73 ? -6.544 6.296 4.866 1.00 94.38 73 ARG A O 1
ATOM 548 N N . PRO A 1 74 ? -4.882 6.833 6.302 1.00 92.31 74 PRO A N 1
ATOM 549 C CA . PRO A 1 74 ? -5.662 6.578 7.504 1.00 92.31 74 PRO A CA 1
ATOM 550 C C . PRO A 1 74 ? -6.969 7.364 7.497 1.00 92.31 74 PRO A C 1
ATOM 552 O O . PRO A 1 74 ? -6.985 8.557 7.209 1.00 92.31 74 PRO A O 1
ATOM 555 N N . ASP A 1 75 ? -8.045 6.679 7.869 1.00 87.62 75 ASP A N 1
ATOM 556 C CA . ASP A 1 75 ? -9.365 7.272 8.083 1.00 87.62 75 ASP A CA 1
ATOM 557 C C . ASP A 1 75 ? -10.065 7.870 6.846 1.00 87.62 75 ASP A C 1
ATOM 559 O O . ASP A 1 75 ? -11.077 8.552 6.982 1.00 87.62 75 ASP A O 1
ATOM 563 N N . GLU A 1 76 ? -9.594 7.548 5.639 1.00 89.94 76 GLU A N 1
ATOM 564 C CA . GLU A 1 76 ? -10.264 7.899 4.384 1.00 89.94 76 GLU A CA 1
ATOM 565 C C . GLU A 1 76 ? -11.110 6.719 3.879 1.00 89.94 76 GLU A C 1
ATOM 567 O O . GLU A 1 76 ? -10.633 5.833 3.172 1.00 89.94 76 GLU A O 1
ATOM 572 N N . LEU A 1 77 ? -12.396 6.690 4.245 1.00 87.31 77 LEU A N 1
ATOM 573 C CA . LEU A 1 77 ? -13.310 5.595 3.879 1.00 87.31 77 LEU A CA 1
ATOM 574 C C . LEU A 1 77 ? -13.497 5.430 2.366 1.00 87.31 77 LEU A C 1
ATOM 576 O O . LEU A 1 77 ? -13.836 4.340 1.909 1.00 87.31 77 LEU A O 1
ATOM 580 N N . GLY A 1 78 ? -13.278 6.491 1.584 1.00 90.19 78 GLY A N 1
ATOM 581 C CA . GLY A 1 78 ? -13.307 6.417 0.124 1.00 90.19 78 GLY A CA 1
ATOM 582 C C . GLY A 1 78 ? -12.175 5.584 -0.484 1.00 90.19 78 GLY A C 1
ATOM 583 O O . GLY A 1 78 ? -12.244 5.280 -1.669 1.00 90.19 78 GLY A O 1
ATOM 584 N N . MET A 1 79 ? -11.155 5.220 0.301 1.00 93.06 79 MET A N 1
ATOM 585 C CA . MET A 1 79 ? -9.993 4.453 -0.156 1.00 93.06 79 MET A CA 1
ATOM 586 C C . MET A 1 79 ? -10.058 2.959 0.179 1.00 93.06 79 MET A C 1
ATOM 588 O O . MET A 1 79 ? -9.139 2.237 -0.203 1.00 93.06 79 MET A O 1
ATOM 592 N N . ILE A 1 80 ? -11.121 2.480 0.839 1.00 92.62 80 ILE A N 1
ATOM 593 C CA . ILE A 1 80 ? -11.306 1.042 1.091 1.00 92.62 80 ILE A CA 1
ATOM 594 C C . ILE A 1 80 ? -11.318 0.291 -0.246 1.00 92.62 80 ILE A C 1
ATOM 596 O O . ILE A 1 80 ? -12.063 0.648 -1.158 1.00 92.62 80 ILE A O 1
ATOM 600 N N . GLY A 1 81 ? -10.507 -0.762 -0.353 1.00 93.56 81 GLY A N 1
ATOM 601 C CA . GLY A 1 81 ? -10.324 -1.526 -1.589 1.00 93.56 81 GLY A CA 1
ATOM 602 C C . GLY A 1 81 ? -9.342 -0.915 -2.587 1.00 93.56 81 GLY A C 1
ATOM 603 O O . GLY A 1 81 ? -9.216 -1.431 -3.694 1.00 93.56 81 GLY A O 1
ATOM 604 N N . THR A 1 82 ? -8.659 0.173 -2.230 1.00 95.44 82 THR A N 1
ATOM 605 C CA . THR A 1 82 ? -7.639 0.815 -3.069 1.00 95.44 82 THR A CA 1
ATOM 606 C C . THR A 1 82 ? -6.284 0.780 -2.373 1.00 95.44 82 THR A C 1
ATOM 608 O O . THR A 1 82 ? -6.206 0.837 -1.149 1.00 95.44 82 THR A O 1
ATOM 611 N N . VAL A 1 83 ? -5.202 0.776 -3.151 1.00 96.38 83 VAL A N 1
ATOM 612 C CA . VAL A 1 83 ? -3.825 0.883 -2.630 1.00 96.38 83 VAL A CA 1
ATOM 613 C C . VAL A 1 83 ? -3.426 2.326 -2.299 1.00 96.38 83 VAL A C 1
ATOM 615 O O . VAL A 1 83 ? -2.310 2.572 -1.854 1.00 96.38 83 VAL A O 1
ATOM 618 N N . GLY A 1 84 ? -4.342 3.280 -2.496 1.00 95.81 84 GLY A N 1
ATOM 619 C CA . GLY A 1 84 ? -4.118 4.699 -2.261 1.00 95.81 84 GLY A CA 1
ATOM 620 C C . GLY A 1 84 ? -3.326 5.420 -3.355 1.00 95.81 84 GLY A C 1
ATOM 621 O O . GLY A 1 84 ? -3.069 4.870 -4.425 1.00 95.81 84 GLY A O 1
ATOM 622 N N . PRO A 1 85 ? -2.979 6.693 -3.110 1.00 96.25 85 PRO A N 1
ATOM 623 C CA . PRO A 1 85 ? -2.135 7.484 -4.001 1.00 96.25 85 PRO A CA 1
ATOM 624 C C . PRO A 1 85 ? -0.665 7.024 -3.979 1.00 96.25 85 PRO A C 1
ATOM 626 O O . PRO A 1 85 ? -0.249 6.350 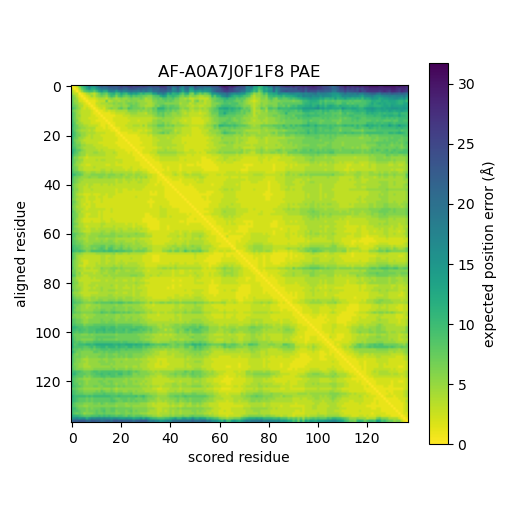-3.029 1.00 96.25 85 PRO A O 1
ATOM 629 N N . PRO A 1 86 ? 0.140 7.460 -4.967 1.00 96.75 86 PRO A N 1
ATOM 630 C CA . PRO A 1 86 ? 1.591 7.326 -4.919 1.00 96.75 86 PRO 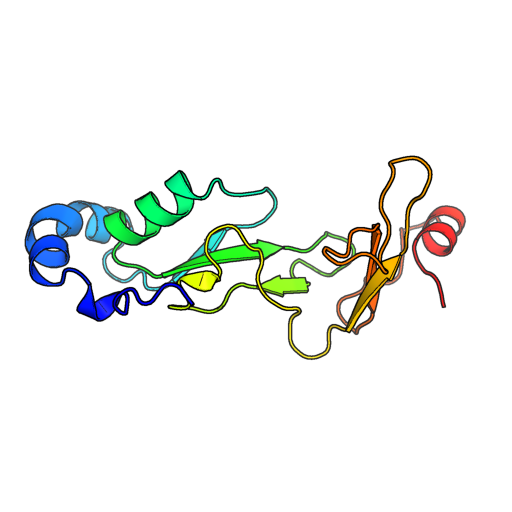A CA 1
ATOM 631 C C . PRO A 1 86 ? 2.188 7.951 -3.652 1.00 96.75 86 PRO A C 1
ATOM 633 O O . PRO A 1 86 ? 1.679 8.950 -3.125 1.00 96.75 86 PRO A O 1
ATOM 636 N N . LEU A 1 87 ? 3.287 7.371 -3.173 1.00 95.50 87 LEU A N 1
ATOM 637 C CA . LEU A 1 87 ? 4.100 7.945 -2.105 1.00 95.50 87 LEU A CA 1
ATOM 638 C C . LEU A 1 87 ? 4.725 9.285 -2.536 1.00 95.50 87 LEU A C 1
ATOM 640 O O . LEU A 1 87 ? 4.880 9.552 -3.729 1.00 95.50 87 LEU A O 1
ATOM 644 N N . PRO A 1 88 ? 5.125 10.144 -1.578 1.00 93.50 88 PRO A N 1
ATOM 645 C CA . PRO A 1 88 ? 5.886 11.345 -1.900 1.00 93.50 88 PRO A CA 1
ATOM 646 C C . PRO A 1 88 ? 7.132 11.008 -2.727 1.00 93.50 88 PRO A C 1
ATOM 648 O O . PRO A 1 88 ? 7.845 10.058 -2.409 1.00 93.50 88 PRO A O 1
ATOM 651 N N . ASN A 1 89 ? 7.408 11.814 -3.755 1.00 90.25 89 ASN A N 1
ATOM 652 C CA . ASN A 1 89 ? 8.518 11.628 -4.702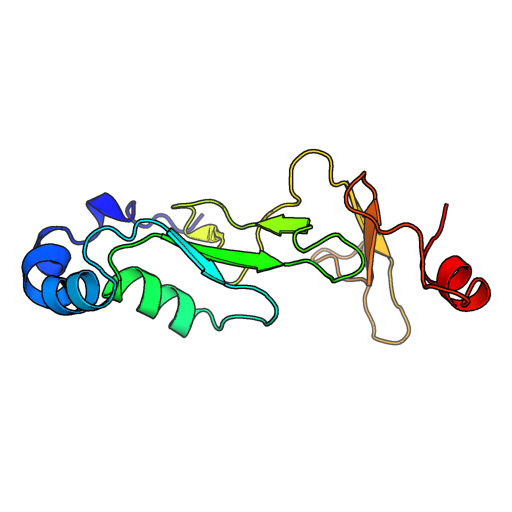 1.00 90.25 89 ASN A CA 1
ATOM 653 C C . ASN A 1 89 ? 8.411 10.377 -5.598 1.00 90.25 89 ASN A C 1
ATOM 655 O O . ASN A 1 89 ? 9.405 9.987 -6.213 1.00 90.25 89 ASN A O 1
ATOM 659 N N . VAL A 1 90 ? 7.227 9.760 -5.676 1.00 95.62 90 VAL A N 1
ATOM 660 C CA . VAL A 1 90 ? 6.897 8.731 -6.665 1.00 95.62 90 VAL A CA 1
ATOM 661 C C . VAL A 1 90 ? 5.937 9.326 -7.683 1.00 95.62 90 VAL A C 1
ATOM 663 O O . VAL A 1 90 ? 4.869 9.836 -7.341 1.00 95.62 90 VAL A O 1
ATOM 666 N N . GLU A 1 91 ? 6.327 9.249 -8.944 1.00 95.75 91 GLU A N 1
ATOM 667 C CA . GLU A 1 91 ? 5.522 9.638 -10.088 1.00 95.75 91 GLU A CA 1
ATOM 668 C C . GLU A 1 91 ? 5.055 8.390 -10.820 1.00 95.75 91 GLU A C 1
ATOM 670 O O . GLU A 1 91 ? 5.761 7.381 -10.863 1.00 95.75 91 GLU A O 1
ATOM 675 N N . VAL A 1 92 ? 3.844 8.445 -11.363 1.00 95.12 92 VAL A N 1
ATOM 676 C CA . VAL A 1 92 ? 3.216 7.290 -12.001 1.00 95.12 92 VAL A CA 1
ATOM 677 C C . VAL A 1 92 ? 2.473 7.732 -13.246 1.00 95.12 92 VAL A C 1
ATOM 679 O O . VAL A 1 92 ? 1.879 8.813 -13.265 1.00 95.12 92 VAL A O 1
ATOM 682 N N . PHE A 1 93 ? 2.467 6.882 -14.260 1.00 93.62 93 PHE A N 1
ATOM 683 C CA . PHE A 1 93 ? 1.583 7.028 -15.407 1.00 93.62 93 PHE A CA 1
ATOM 684 C C . PHE A 1 93 ? 1.038 5.663 -15.822 1.00 93.62 93 PHE A C 1
ATOM 686 O O . PHE A 1 93 ? 1.522 4.624 -15.372 1.00 93.62 93 PHE A O 1
ATOM 693 N N . LEU A 1 94 ? -0.023 5.686 -16.625 1.00 95.88 94 LEU A N 1
ATOM 694 C CA . LEU A 1 94 ? -0.601 4.485 -17.210 1.00 95.88 94 LEU A CA 1
ATOM 695 C C . LEU A 1 94 ? -0.254 4.446 -18.692 1.00 95.88 94 LEU A C 1
ATOM 697 O O . LEU A 1 94 ? -0.559 5.398 -19.412 1.00 95.88 94 LEU A O 1
ATOM 701 N N . GLU A 1 95 ? 0.345 3.348 -19.132 1.00 95.25 95 GLU A N 1
ATOM 702 C CA . GLU A 1 95 ? 0.548 3.044 -20.544 1.00 95.25 95 GLU A CA 1
ATOM 703 C C . GLU A 1 95 ? -0.606 2.171 -21.047 1.00 95.25 95 GLU A C 1
ATOM 705 O O . GLU A 1 95 ? -0.983 1.185 -20.413 1.00 95.25 95 GLU A O 1
ATOM 710 N N . SER A 1 96 ? -1.235 2.554 -22.158 1.00 97.31 96 SER A N 1
ATOM 711 C CA . SER A 1 96 ? -2.320 1.758 -22.744 1.00 97.31 96 SER A CA 1
ATOM 712 C C . SER A 1 96 ? -1.791 0.400 -23.215 1.00 97.31 96 SER A C 1
ATOM 714 O O . SER A 1 96 ? -0.731 0.336 -23.826 1.00 97.31 96 SER A O 1
ATOM 716 N N . VAL A 1 97 ? -2.569 -0.667 -23.008 1.00 96.69 97 VAL A N 1
ATOM 717 C CA . VAL A 1 97 ? -2.236 -2.036 -23.446 1.00 96.69 97 VAL A CA 1
ATOM 718 C C . VAL A 1 97 ? -3.385 -2.557 -24.321 1.00 96.69 97 VAL A C 1
ATOM 720 O O . VAL A 1 97 ? -4.336 -3.170 -23.808 1.00 96.69 97 VAL A O 1
ATOM 723 N N . PRO A 1 98 ? -3.374 -2.257 -25.636 1.00 95.38 98 PRO A N 1
ATOM 724 C CA . PRO A 1 98 ? -4.474 -2.579 -26.544 1.00 95.38 98 PRO A CA 1
ATOM 725 C C . PRO A 1 98 ? -4.789 -4.076 -26.632 1.00 95.38 98 PRO A C 1
ATOM 727 O O . PRO A 1 98 ? -5.947 -4.444 -26.821 1.00 95.38 98 PRO A O 1
ATOM 730 N N . GLU A 1 99 ? -3.790 -4.942 -26.446 1.00 96.62 99 GLU A N 1
ATOM 731 C CA . GLU A 1 99 ? -3.890 -6.404 -26.542 1.00 96.62 99 GLU A CA 1
ATOM 732 C C . GLU A 1 99 ? -4.895 -6.984 -25.540 1.00 96.62 99 GLU A C 1
ATOM 734 O O . GLU A 1 99 ? -5.552 -7.987 -25.822 1.00 96.62 99 GLU A O 1
ATOM 739 N N . ILE A 1 100 ? -5.042 -6.333 -24.382 1.00 95.19 100 ILE A N 1
ATOM 740 C CA . ILE A 1 100 ? -5.995 -6.701 -23.324 1.00 95.19 100 ILE A CA 1
ATOM 741 C C . ILE A 1 100 ? -7.123 -5.669 -23.164 1.00 95.19 100 ILE A C 1
ATOM 743 O O . ILE A 1 100 ? -7.904 -5.736 -22.213 1.00 95.19 100 ILE A O 1
ATOM 747 N N . GLY A 1 101 ? -7.235 -4.722 -24.103 1.00 94.56 101 GLY A N 1
ATOM 748 C CA . GLY A 1 101 ? -8.282 -3.700 -24.126 1.00 94.56 101 GLY A CA 1
ATOM 749 C C . GLY A 1 101 ? -8.151 -2.633 -23.035 1.00 94.56 101 GLY A C 1
ATOM 750 O O . GLY A 1 101 ? -9.162 -2.060 -22.619 1.00 94.56 101 GLY A O 1
ATOM 751 N N . TYR A 1 102 ? -6.940 -2.383 -22.534 1.00 97.00 102 TYR A N 1
ATOM 752 C CA . TYR A 1 102 ? -6.674 -1.314 -21.573 1.00 97.00 102 TYR A CA 1
ATOM 753 C C . TYR A 1 102 ? -6.295 -0.023 -22.297 1.00 97.00 102 TYR A C 1
ATOM 755 O O . TYR A 1 102 ? -5.411 -0.017 -23.150 1.00 97.00 102 TYR A O 1
ATOM 763 N N . ASP A 1 103 ? -6.968 1.070 -21.941 1.00 96.31 103 ASP A N 1
ATOM 764 C CA . ASP A 1 103 ? -6.731 2.397 -22.504 1.00 96.31 103 ASP A CA 1
ATOM 765 C C . ASP A 1 103 ? -6.676 3.454 -21.388 1.00 96.31 103 ASP A C 1
ATOM 767 O O . ASP A 1 103 ? -7.632 3.653 -20.620 1.00 96.31 103 ASP A O 1
ATOM 771 N N . ALA A 1 104 ? -5.524 4.119 -21.297 1.00 96.00 104 ALA A N 1
ATOM 772 C CA . ALA A 1 104 ? -5.206 5.135 -20.307 1.00 96.00 104 ALA A CA 1
ATOM 773 C C . ALA A 1 104 ? -5.994 6.443 -20.510 1.00 96.00 104 ALA A C 1
ATOM 775 O O . ALA A 1 104 ? -6.071 7.253 -19.587 1.00 96.00 104 ALA A O 1
ATOM 776 N N . LEU A 1 105 ? -6.605 6.655 -21.681 1.00 95.50 105 LEU A N 1
ATOM 777 C CA . LEU A 1 105 ? -7.336 7.881 -22.026 1.00 95.50 105 LEU A CA 1
ATOM 778 C C . LEU A 1 105 ? -8.862 7.754 -21.885 1.00 95.50 105 LEU A C 1
ATOM 780 O O . LEU A 1 105 ? -9.584 8.735 -22.081 1.00 95.50 105 LEU A O 1
ATOM 784 N N . LEU A 1 106 ? -9.378 6.573 -21.529 1.00 94.38 106 LEU A N 1
ATOM 785 C CA . LEU A 1 106 ? -10.809 6.379 -21.284 1.00 94.38 106 LEU A CA 1
ATOM 786 C C . LEU A 1 106 ? -11.294 7.101 -20.020 1.00 94.38 106 LEU A C 1
ATOM 788 O O . LEU A 1 106 ? -10.529 7.459 -19.129 1.00 94.38 106 LEU A O 1
ATOM 792 N N . SER A 1 107 ? -12.619 7.220 -19.883 1.00 93.12 107 SER A N 1
ATOM 793 C CA . SER A 1 107 ? -13.275 7.772 -18.685 1.00 93.12 107 SER A CA 1
ATOM 794 C C . SER A 1 107 ? -12.919 7.034 -17.389 1.00 93.12 107 SER A C 1
ATOM 796 O O . SER A 1 107 ? -13.031 7.590 -16.299 1.00 93.12 107 SER A O 1
ATOM 798 N N . THR A 1 108 ? -12.518 5.767 -17.501 1.00 93.00 108 THR A N 1
ATOM 799 C CA . THR A 1 108 ? -11.901 4.991 -16.424 1.00 93.00 108 THR A CA 1
ATOM 800 C C . THR A 1 108 ? -10.546 4.502 -16.933 1.00 93.00 108 THR A C 1
ATOM 802 O O . THR A 1 108 ? -10.497 3.418 -17.530 1.00 93.00 108 THR A O 1
ATOM 805 N N . PRO A 1 109 ? -9.486 5.313 -16.744 1.00 94.50 109 PRO A N 1
ATOM 806 C CA . PRO A 1 109 ? -8.140 5.016 -17.219 1.00 94.50 109 PRO A CA 1
ATOM 807 C C . PRO A 1 109 ? -7.662 3.655 -16.730 1.00 94.50 109 PRO A C 1
ATOM 809 O O . PRO A 1 109 ? -7.754 3.352 -15.537 1.00 94.50 109 PRO A O 1
ATOM 812 N N . ARG A 1 110 ? -7.170 2.830 -17.653 1.00 95.88 110 ARG A N 1
ATOM 813 C CA . ARG A 1 110 ? -6.602 1.507 -17.372 1.00 95.88 110 ARG A CA 1
ATOM 814 C C . ARG A 1 110 ? -5.388 1.295 -18.260 1.00 95.88 110 ARG A C 1
ATOM 816 O O . ARG A 1 110 ? -5.421 1.665 -19.423 1.00 95.88 110 ARG A O 1
ATOM 823 N N . GLY A 1 111 ? -4.347 0.682 -17.725 1.00 96.38 111 GLY A N 1
ATOM 824 C CA . GLY A 1 111 ? -3.096 0.493 -18.441 1.00 96.38 111 GLY A CA 1
ATOM 825 C C . GLY A 1 111 ? -2.089 -0.277 -17.607 1.00 96.38 111 GLY A C 1
ATOM 826 O O . GLY A 1 111 ? -2.369 -0.625 -16.455 1.00 96.38 111 GLY A O 1
ATOM 827 N N . GLU A 1 112 ? -0.932 -0.526 -18.197 1.00 95.38 112 GLU A N 1
ATOM 828 C CA . GLU A 1 112 ? 0.263 -0.907 -17.463 1.00 95.38 112 GLU A CA 1
ATOM 829 C C . GLU A 1 112 ? 0.718 0.265 -16.591 1.00 95.38 112 GLU A C 1
ATOM 831 O O . GLU A 1 112 ? 0.634 1.429 -16.982 1.00 95.38 112 GLU A O 1
ATOM 836 N N . LEU A 1 113 ? 1.129 -0.039 -15.363 1.00 94.88 113 LEU A N 1
ATOM 837 C CA . LEU A 1 113 ? 1.516 0.964 -14.387 1.00 94.88 113 LEU A CA 1
ATOM 838 C C . LEU A 1 113 ? 3.021 1.208 -14.458 1.00 94.88 113 LEU A C 1
ATOM 840 O O . LEU A 1 113 ? 3.804 0.383 -13.993 1.00 94.88 113 LEU A O 1
ATOM 844 N N . CYS A 1 114 ? 3.407 2.381 -14.941 1.00 95.31 114 CYS A N 1
ATOM 845 C CA . CYS A 1 114 ? 4.800 2.796 -15.015 1.00 95.31 114 CYS A CA 1
ATOM 846 C C . CYS A 1 114 ? 5.131 3.725 -13.843 1.00 95.31 114 CYS A C 1
ATOM 848 O O . CYS A 1 114 ? 4.342 4.608 -13.489 1.00 95.31 114 CYS A O 1
ATOM 850 N N . ILE A 1 115 ? 6.295 3.523 -13.223 1.00 96.00 115 ILE A N 1
ATOM 851 C CA . ILE A 1 115 ? 6.691 4.198 -11.982 1.00 96.00 115 ILE A CA 1
ATOM 852 C C . ILE A 1 115 ? 8.039 4.883 -12.182 1.00 96.00 115 ILE A C 1
ATOM 854 O O . ILE A 1 115 ? 8.985 4.271 -12.665 1.00 96.00 115 ILE A O 1
ATOM 858 N N . ARG A 1 116 ? 8.140 6.138 -11.743 1.00 95.00 116 ARG A N 1
ATOM 859 C CA . ARG A 1 116 ? 9.365 6.940 -11.759 1.00 95.00 116 ARG A CA 1
ATOM 860 C C . ARG A 1 116 ? 9.648 7.501 -10.370 1.00 95.00 116 ARG A C 1
ATOM 862 O O . ARG A 1 116 ? 8.763 8.044 -9.714 1.00 95.00 116 ARG A O 1
ATOM 869 N N . GLY A 1 117 ? 10.891 7.390 -9.911 1.00 93.06 117 GLY A N 1
ATOM 870 C CA . GLY A 1 117 ? 11.322 7.959 -8.634 1.00 93.06 117 GLY A CA 1
ATOM 871 C C . GLY A 1 117 ? 12.555 7.271 -8.060 1.00 93.06 117 GLY A C 1
ATOM 872 O O . GLY A 1 117 ? 13.064 6.302 -8.614 1.00 93.06 117 GLY A O 1
ATOM 873 N N . GLN A 1 118 ? 13.019 7.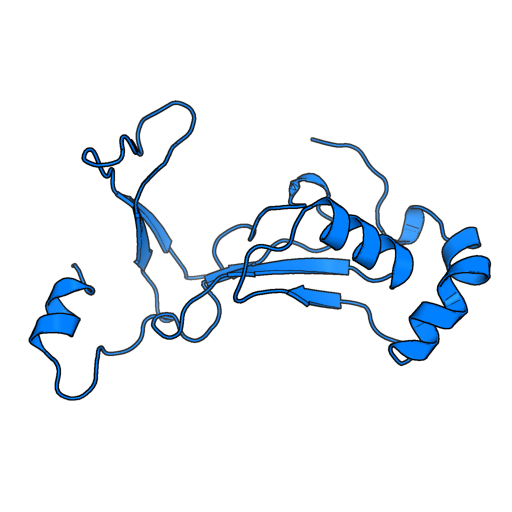748 -6.904 1.00 91.31 118 GLN A N 1
ATOM 874 C CA . GLN A 1 118 ? 14.205 7.200 -6.220 1.00 91.31 118 GLN A CA 1
ATOM 875 C C . GLN A 1 118 ? 13.979 5.819 -5.586 1.00 91.31 118 GLN A C 1
ATOM 877 O O . GLN A 1 118 ? 14.909 5.229 -5.046 1.00 91.31 118 GLN A O 1
ATOM 882 N N . VAL A 1 119 ? 12.743 5.320 -5.620 1.00 91.75 119 VAL A N 1
ATOM 883 C CA . VAL A 1 119 ? 12.374 3.998 -5.100 1.00 91.75 119 VAL A CA 1
ATOM 884 C C . VAL A 1 119 ? 12.753 2.861 -6.051 1.00 91.75 119 VAL A C 1
ATOM 886 O O . VAL A 1 119 ? 12.732 1.704 -5.639 1.00 91.75 119 VAL A O 1
ATOM 889 N N . LEU A 1 120 ? 13.082 3.169 -7.309 1.00 95.31 120 LEU A N 1
ATOM 890 C CA . LEU A 1 120 ? 13.437 2.165 -8.305 1.00 95.31 120 LEU A CA 1
ATOM 891 C C . LEU A 1 120 ? 14.776 1.501 -7.965 1.00 95.31 120 LEU A C 1
ATOM 893 O O . LEU A 1 120 ? 15.737 2.154 -7.559 1.00 95.31 120 LEU A O 1
ATOM 897 N N . PHE A 1 121 ? 14.835 0.188 -8.157 1.00 96.00 121 PHE A N 1
ATOM 898 C CA . PHE A 1 121 ? 16.069 -0.585 -8.127 1.00 96.00 121 PHE A CA 1
ATOM 899 C C . PHE A 1 121 ? 17.067 -0.121 -9.208 1.00 96.00 121 PHE A C 1
ATOM 901 O O . PHE A 1 121 ? 16.733 0.630 -10.122 1.00 96.00 121 PHE A O 1
ATOM 908 N N . SER A 1 122 ? 18.306 -0.607 -9.142 1.00 94.62 122 SER A N 1
ATOM 909 C CA . SER A 1 122 ? 19.331 -0.324 -10.159 1.00 94.62 122 SER A CA 1
ATOM 910 C C . SER A 1 122 ? 19.296 -1.275 -11.363 1.00 94.62 122 SER A C 1
ATOM 912 O O . SER A 1 122 ? 20.208 -1.233 -12.184 1.00 94.62 122 SER A O 1
ATOM 914 N N . GLY A 1 123 ? 18.323 -2.187 -11.423 1.00 95.75 123 GLY A N 1
ATOM 915 C CA . GLY A 1 123 ? 18.241 -3.241 -12.432 1.00 95.75 123 GLY A CA 1
ATOM 916 C C . GLY A 1 123 ? 18.484 -4.651 -11.897 1.00 95.75 123 GLY A C 1
ATOM 917 O O . GLY A 1 123 ? 18.844 -4.869 -10.735 1.00 95.75 123 GLY A O 1
ATOM 918 N N . TYR A 1 124 ? 18.299 -5.631 -12.778 1.00 97.31 124 TYR A N 1
ATOM 919 C CA . TYR A 1 124 ? 18.491 -7.044 -12.475 1.00 97.31 124 TYR A CA 1
ATOM 920 C C . TYR A 1 124 ? 19.972 -7.432 -12.531 1.00 97.31 124 TYR A C 1
ATOM 922 O O . TYR A 1 124 ? 20.689 -7.178 -13.503 1.00 97.31 124 TYR A O 1
ATOM 930 N N . TYR A 1 125 ? 20.443 -8.120 -11.490 1.00 97.44 125 TYR A N 1
ATOM 931 C CA . TYR A 1 125 ? 21.836 -8.547 -11.405 1.00 97.44 125 TYR A CA 1
ATOM 932 C C . TYR A 1 125 ? 22.216 -9.487 -12.562 1.00 97.44 125 TYR A C 1
ATOM 934 O O . TYR A 1 125 ? 21.543 -10.489 -12.808 1.00 97.44 125 TYR A O 1
ATOM 942 N N . LYS A 1 126 ? 23.322 -9.169 -13.255 1.00 97.06 126 LYS A N 1
ATOM 943 C CA . LYS A 1 126 ? 23.853 -9.918 -14.416 1.00 97.06 126 LYS A CA 1
ATOM 944 C C . LYS A 1 126 ? 22.864 -10.100 -15.578 1.00 97.06 126 LYS A C 1
ATOM 946 O O . LYS A 1 126 ? 23.070 -10.981 -16.405 1.00 97.06 126 LYS A O 1
ATOM 951 N N . SER A 1 127 ? 21.822 -9.275 -15.648 1.00 96.69 127 SER A N 1
ATOM 952 C CA . SER A 1 127 ? 20.771 -9.375 -16.663 1.00 96.69 127 SER A CA 1
ATOM 953 C C . SER A 1 127 ? 20.465 -7.986 -17.218 1.00 96.69 127 SER A C 1
ATOM 955 O O . SER A 1 127 ? 19.426 -7.390 -16.934 1.00 96.69 127 SER A O 1
ATOM 957 N N . GLU A 1 128 ? 21.422 -7.436 -17.968 1.00 95.69 128 GLU A N 1
ATOM 958 C CA . GLU A 1 128 ? 21.307 -6.092 -18.547 1.00 95.69 128 GLU A CA 1
ATOM 959 C C . GLU A 1 128 ? 20.169 -6.012 -19.573 1.00 95.69 128 GLU A C 1
ATOM 961 O O . GLU A 1 128 ? 19.451 -5.017 -19.596 1.00 95.69 128 GLU A O 1
ATOM 966 N N . ASP A 1 129 ? 19.944 -7.079 -20.347 1.00 96.50 129 ASP A N 1
ATOM 967 C CA . ASP A 1 129 ? 18.859 -7.147 -21.334 1.00 96.50 129 ASP A CA 1
ATOM 968 C C . ASP A 1 129 ? 17.482 -6.993 -20.666 1.00 96.50 129 ASP A C 1
ATOM 970 O O . ASP A 1 129 ? 16.709 -6.119 -21.049 1.00 96.50 129 ASP A O 1
ATOM 974 N N . LEU A 1 130 ? 17.223 -7.746 -19.587 1.00 96.25 130 LEU A N 1
ATOM 975 C CA . LEU A 1 130 ? 15.985 -7.629 -18.800 1.00 96.25 130 LEU A CA 1
ATOM 976 C C . LEU A 1 130 ? 15.868 -6.275 -18.092 1.00 96.25 130 LEU A C 1
ATOM 978 O O . LEU A 1 130 ? 14.770 -5.779 -17.873 1.00 96.25 130 LEU A O 1
ATOM 982 N N . THR A 1 131 ? 16.996 -5.672 -17.704 1.00 96.00 131 THR A N 1
ATOM 983 C CA . THR A 1 131 ? 16.997 -4.339 -17.083 1.00 96.00 131 THR A CA 1
ATOM 984 C C . THR A 1 131 ? 16.544 -3.282 -18.083 1.00 96.00 131 THR A C 1
ATOM 986 O O . THR A 1 131 ? 15.702 -2.458 -17.745 1.00 96.00 131 THR A O 1
ATOM 989 N N . LYS A 1 132 ? 17.061 -3.328 -19.315 1.00 95.00 132 LYS A N 1
ATOM 990 C CA . LYS A 1 132 ? 16.675 -2.413 -20.399 1.00 95.00 132 LYS A CA 1
ATOM 991 C C . LYS A 1 132 ? 15.239 -2.621 -20.873 1.00 95.00 132 LYS A C 1
ATOM 993 O O . LYS A 1 132 ? 14.638 -1.681 -21.368 1.00 95.00 132 LYS A O 1
ATOM 998 N N . GLU A 1 133 ? 14.707 -3.833 -20.738 1.00 94.31 133 GLU A N 1
ATOM 999 C CA . GLU A 1 133 ? 13.311 -4.134 -21.068 1.00 94.31 133 GLU A CA 1
ATOM 1000 C C . GLU A 1 133 ? 12.332 -3.434 -20.113 1.00 94.31 133 GLU A C 1
ATOM 1002 O O . GLU A 1 133 ? 11.335 -2.885 -20.566 1.00 94.31 133 GLU A O 1
ATOM 1007 N N . VAL A 1 134 ? 12.622 -3.421 -18.804 1.00 94.50 134 VAL A N 1
ATOM 1008 C CA . VAL A 1 134 ? 11.697 -2.880 -17.785 1.00 94.50 134 VAL A CA 1
ATOM 1009 C C . VAL A 1 134 ? 11.996 -1.440 -17.359 1.00 94.50 134 VAL A C 1
ATOM 1011 O O . VAL A 1 134 ? 11.141 -0.791 -16.759 1.00 94.50 134 VAL A O 1
ATOM 1014 N N . MET A 1 135 ? 13.211 -0.939 -17.603 1.00 92.75 135 MET A N 1
ATOM 1015 C CA . MET A 1 135 ? 13.604 0.437 -17.292 1.00 92.75 135 MET A CA 1
ATOM 1016 C C . MET A 1 135 ? 13.624 1.270 -18.572 1.00 92.75 135 MET A C 1
ATOM 1018 O O . MET A 1 135 ? 14.564 1.190 -19.361 1.00 92.75 135 MET A O 1
ATOM 1022 N N . ILE A 1 136 ? 12.577 2.070 -18.742 1.00 84.88 136 ILE A N 1
ATOM 1023 C CA . ILE A 1 136 ? 12.375 2.990 -19.865 1.00 84.88 136 ILE A CA 1
ATOM 1024 C C . ILE A 1 136 ? 12.719 4.433 -19.451 1.00 84.88 136 ILE A C 1
ATOM 1026 O O . ILE A 1 136 ? 12.520 4.798 -18.288 1.00 84.88 136 ILE A O 1
ATOM 1030 N N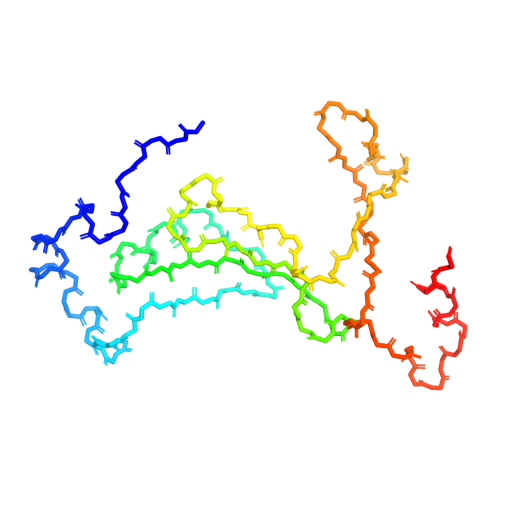 . ASP A 1 137 ? 13.252 5.225 -20.388 1.00 69.12 137 ASP A N 1
ATOM 1031 C CA . ASP A 1 137 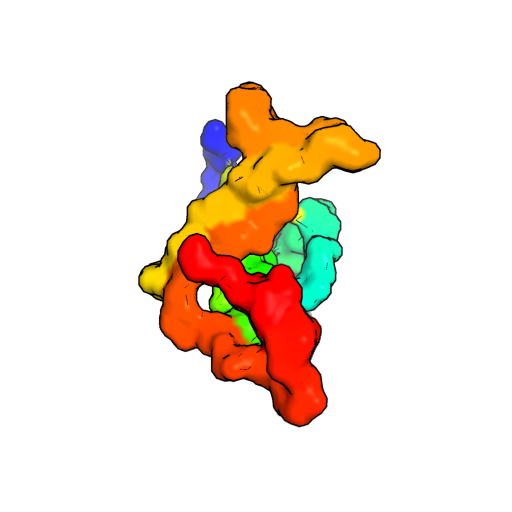? 13.636 6.641 -20.195 1.00 69.12 137 ASP A CA 1
ATOM 1032 C C . ASP A 1 137 ? 12.443 7.614 -20.273 1.00 69.12 137 ASP A C 1
ATOM 1034 O O . ASP A 1 137 ? 11.590 7.449 -21.178 1.00 69.12 137 ASP A O 1
#

Radius of gyration: 18.84 Å; Cα contacts (8 Å, |Δi|>4): 213; chains: 1; bounding box: 44×22×52 Å

Mean predicted aligned error: 4.71 Å

Nearest PDB structures (foldseek):
  3g7s-assembly1_A  TM=6.293E-01  e=2.134E-06  Archaeoglobus fulgidus DSM 4304
  8atd-assembly1_F  TM=7.858E-01  e=1.170E-04  Saccharomyces cerevisiae
  6vhw-assembly3_A  TM=6.530E-01  e=2.746E-04  Klebsiella oxytoca
  3ite-assembly1_A  TM=6.747E-01  e=6.005E-03  Epichloe festucae var. lolii
  3ite-assembly2_B  TM=6.054E-01  e=4.050E-03  Epichloe festucae var. lolii

Foldseek 3Di:
DPPADFLCPRCVPCCVPPQQVVLVVVPVPAAEAEDEPDFDDLVRLVVCSNNNSHFYKYFYDDPQQQGGFAIDDHRPPVQRRHNHDGDPFKDKAFDADVVVPAACPDPDHGHDIQIDGPSGDPADPPCVVRRPVRDDD

InterPro domains:
  IPR000873 AMP-dependent synthetase/ligase domain [PF00501] (23-125)
  IPR042099 ANL, N-terminal domain [G3DSA:3.40.50.12780] (8-137)

Secondary structure (DSSP, 8-state):
---PPPHHHH-HHHHHHTSHHHHHHTTS---EEEE-SSPPPHHHHHHHHHHTTSEEEEEE--GGGTT-SEEPPTT-GGGTTS--SBPTTEEEEEE-BGGGTB-TTSSS---EEEEEETTS-S--TT-HHHHHHH---

Sequence (137 aa):
MNKGYKQVEAAPILDRIVFSKVKESLGGKVRLILSGAAPLATYVETFLRVMSCAHVLQGSGFTETCAGSFVARPDELGMIGTVGPPLPNVEVFLESVPEIGYDALLSTPRGELCIRGQVLFSGYYKSEDLTKEVMID

pLDDT: mean 92.26, std 7.19, range [47.97, 97.44]

Solvent-accessible surface area (backbone atoms only — not comparable to full-atom values): 8085 Å² total; per-residue (Å²): 129,68,87,72,68,48,73,83,70,62,46,61,68,51,46,61,71,70,25,38,66,51,24,46,74,68,65,61,70,61,59,70,44,82,45,52,91,60,92,64,54,51,69,56,49,53,48,49,26,61,45,44,68,24,40,60,37,32,28,38,46,38,82,60,27,68,57,58,44,23,42,30,64,84,74,45,71,75,38,70,71,37,38,46,55,63,39,93,76,44,47,74,50,58,44,58,37,71,94,80,70,26,40,41,84,48,100,72,61,33,45,50,81,46,79,47,50,87,48,52,57,96,61,51,86,97,31,64,70,65,24,59,72,75,55,80,135

Organism: NCBI:txid165716